Protein AF-A0A1F9BV05-F1 (afdb_monomer)

Secondary structure (DSSP, 8-state):
---HHHHHHHHHHHHHHHHHHH-TTSHHHHHHHHHHHHHHHHTT-HHHHHHHHHHHHHHHHHHH-TTSHHHHHHHHHHHHHHHHTT-HHHHHHHHHHHHHHHHHHH-TTSHHHHHHHHHHHHHHHHTT-HHHHHHHHHHHHHHHHHHH-TTSHHHHHHHHHHHHSPP-

Radius of gyration: 16.72 Å; Cα contacts (8 Å, |Δi|>4): 237; chains: 1; bounding box: 36×34×48 Å

Nearest PDB structures (foldseek):
  7ai4-assembly1_A  TM=8.767E-01  e=7.966E-11  Homo sapiens
  6swu-assembly2_D  TM=8.871E-01  e=8.736E-11  Mus musculus
  7ai4-assembly2_B  TM=8.625E-01  e=7.264E-11  Homo sapiens
  6swu-assembly1_B  TM=9.002E-01  e=1.519E-10  Mus musculus
  6swu-assembly3_E  TM=8.894E-01  e=1.323E-10  Mus musculus

Sequence (168 aa):
MGDLEGAKKNYERALAIDEATYGPNHPEVAIRVNNLGLVLQALGDLEGAKSHYKRALAIGEAAYGPNHPTVATFNNNLGRVLQDLGDLEGAKSHYERALAIDEAAYGPNHPAVARDVNNLGSVLQDLGDLEGAKGHYERALAIYREFLGEDHPRTQLVRNNLATLPKK

pLDDT: mean 96.97, std 5.35, range [51.38, 98.88]

Mean predicted aligned error: 2.88 Å

Foldseek 3Di:
DDPLVVVLVVLVVVLVVCCVPPNCLDLVNLVSLQVNLVSCVVVVVLVSSLVSLVSSLVSCCVHVNQLDLVNLVSLQSNLVSCVVVVVLVSSLVSLVSSLVSCCVVPNCLDLSNLVSLQSNLVSCLVVVVLVSSLVSLVSSLVSCCVPPNCPDPSNVVSVVSNVPRDDD

Structure (mmCIF, N/CA/C/O backbone):
data_AF-A0A1F9BV05-F1
#
_entry.id   AF-A0A1F9BV05-F1
#
loop_
_atom_site.group_PDB
_atom_site.id
_atom_site.type_symbol
_atom_site.label_atom_id
_atom_site.label_alt_id
_atom_site.label_comp_id
_atom_site.label_asym_id
_atom_site.label_entity_id
_atom_site.label_seq_id
_atom_site.pdbx_PDB_ins_code
_atom_site.Cartn_x
_atom_site.Cartn_y
_atom_site.Cartn_z
_atom_site.occupancy
_atom_site.B_iso_or_equiv
_atom_site.auth_seq_id
_atom_site.auth_comp_id
_atom_site.auth_asym_id
_atom_site.auth_atom_id
_atom_site.pdbx_PDB_model_num
ATOM 1 N N . MET A 1 1 ? -18.475 -6.026 -14.120 1.00 51.38 1 MET A N 1
ATOM 2 C CA . MET A 1 1 ? -17.067 -6.411 -13.891 1.00 51.38 1 MET A CA 1
ATOM 3 C C . MET A 1 1 ? -16.312 -6.145 -15.179 1.00 51.38 1 MET A C 1
ATOM 5 O O . MET A 1 1 ? -16.806 -6.549 -16.222 1.00 51.38 1 MET A O 1
ATOM 9 N N . GLY A 1 2 ? -15.227 -5.368 -15.127 1.00 73.12 2 GLY A N 1
ATOM 10 C CA . GLY A 1 2 ? -14.396 -5.098 -16.306 1.00 73.12 2 GLY A CA 1
ATOM 11 C C . GLY A 1 2 ? -13.649 -6.352 -16.767 1.00 73.12 2 GLY A C 1
ATOM 12 O O . GLY A 1 2 ? -13.525 -7.306 -16.002 1.00 73.12 2 GLY A O 1
ATOM 13 N N . ASP A 1 3 ? -13.164 -6.349 -18.007 1.00 91.19 3 ASP A N 1
ATOM 14 C CA . ASP A 1 3 ? -12.366 -7.437 -18.583 1.00 91.19 3 ASP A CA 1
ATOM 15 C C . ASP A 1 3 ? -10.960 -7.482 -17.949 1.00 91.19 3 ASP A C 1
ATOM 17 O O . ASP A 1 3 ? -10.000 -6.899 -18.459 1.00 91.19 3 ASP A O 1
ATOM 21 N N . LEU A 1 4 ? -10.857 -8.116 -16.776 1.00 92.38 4 LEU A N 1
ATOM 22 C CA . LEU A 1 4 ? -9.610 -8.225 -16.010 1.00 92.38 4 LEU A CA 1
ATOM 23 C C . LEU A 1 4 ? -8.580 -9.139 -16.690 1.00 92.38 4 LEU A C 1
ATOM 25 O O . LEU A 1 4 ? -7.383 -8.872 -16.602 1.00 92.38 4 LEU A O 1
ATOM 29 N N . GLU A 1 5 ? -9.025 -10.164 -17.417 1.00 93.38 5 GLU A N 1
ATOM 30 C CA . GLU A 1 5 ? -8.138 -11.032 -18.203 1.00 93.38 5 GLU A CA 1
ATOM 31 C C . GLU A 1 5 ? -7.546 -10.278 -19.401 1.00 93.38 5 GLU A C 1
ATOM 33 O O . GLU A 1 5 ? -6.337 -10.326 -19.654 1.00 93.38 5 GLU A O 1
ATOM 38 N N . GLY A 1 6 ? -8.368 -9.490 -20.101 1.00 93.81 6 GLY A N 1
ATOM 39 C CA . GLY A 1 6 ? -7.897 -8.567 -21.131 1.00 93.81 6 GLY A CA 1
ATOM 40 C C . GLY A 1 6 ? -6.927 -7.527 -20.571 1.00 93.81 6 GLY A C 1
ATOM 41 O O . GLY A 1 6 ? -5.893 -7.251 -21.188 1.00 93.81 6 GLY A O 1
ATOM 42 N N . ALA A 1 7 ? -7.200 -6.992 -19.375 1.00 94.00 7 ALA A N 1
ATOM 43 C CA . ALA A 1 7 ? -6.265 -6.111 -18.681 1.00 94.00 7 ALA A CA 1
ATOM 44 C C . ALA A 1 7 ? -4.930 -6.825 -18.430 1.00 94.00 7 ALA A C 1
ATOM 46 O O . ALA A 1 7 ? -3.899 -6.319 -18.872 1.00 94.00 7 ALA A O 1
ATOM 47 N N . LYS A 1 8 ? -4.933 -8.016 -17.820 1.00 96.12 8 LYS A N 1
ATOM 48 C CA . LYS A 1 8 ? -3.723 -8.804 -17.539 1.00 96.12 8 LYS A CA 1
ATOM 49 C C . LYS A 1 8 ? -2.866 -8.980 -18.790 1.00 96.12 8 LYS A C 1
ATOM 51 O O . LYS A 1 8 ? -1.699 -8.595 -18.781 1.00 96.12 8 LYS A O 1
ATOM 56 N N . LYS A 1 9 ? -3.465 -9.427 -19.896 1.00 96.25 9 LYS A N 1
ATOM 57 C CA . LYS A 1 9 ? -2.766 -9.608 -21.178 1.00 96.25 9 LYS A CA 1
ATOM 58 C C . LYS A 1 9 ? -2.136 -8.310 -21.702 1.00 96.25 9 LYS A C 1
ATOM 60 O O . LYS A 1 9 ? -1.017 -8.316 -22.217 1.00 96.25 9 LYS A O 1
ATOM 65 N N . ASN A 1 10 ? -2.830 -7.180 -21.565 1.00 96.00 10 ASN A N 1
ATOM 66 C CA . ASN A 1 10 ? -2.287 -5.868 -21.930 1.00 96.00 10 ASN A CA 1
ATOM 67 C C . ASN A 1 10 ? -1.158 -5.423 -20.978 1.00 96.00 10 ASN A C 1
ATOM 69 O O . ASN A 1 10 ? -0.205 -4.771 -21.410 1.00 96.00 10 ASN A O 1
ATOM 73 N N . TYR A 1 11 ? -1.236 -5.768 -19.688 1.00 95.69 11 TYR A N 1
ATOM 74 C CA . TYR A 1 11 ? -0.176 -5.542 -18.700 1.00 95.69 11 TYR A CA 1
ATOM 75 C C . TYR A 1 11 ? 1.080 -6.363 -18.962 1.00 95.69 11 TYR A C 1
ATOM 77 O O . TYR A 1 11 ? 2.158 -5.769 -18.993 1.00 95.69 11 TYR A O 1
ATOM 85 N N . GLU A 1 12 ? 0.946 -7.642 -19.283 1.00 97.38 12 GLU A N 1
ATOM 86 C CA . GLU A 1 12 ? 2.060 -8.515 -19.667 1.00 97.38 12 GLU A CA 1
ATOM 87 C C . GLU A 1 12 ? 2.731 -8.054 -20.966 1.00 97.38 12 GLU A C 1
ATOM 89 O O . GLU A 1 12 ? 3.955 -7.949 -21.032 1.00 97.38 12 GLU A O 1
ATOM 94 N N . ARG A 1 13 ? 1.943 -7.702 -21.993 1.00 97.25 13 ARG A N 1
ATOM 95 C CA . ARG A 1 13 ? 2.501 -7.219 -23.265 1.00 97.25 13 ARG A CA 1
ATOM 96 C C . ARG A 1 13 ? 3.277 -5.915 -23.095 1.00 97.25 13 ARG A C 1
ATOM 98 O O . ARG A 1 13 ? 4.354 -5.778 -23.665 1.00 97.25 13 ARG A O 1
ATOM 105 N N . ALA A 1 14 ? 2.723 -4.959 -22.354 1.00 96.44 14 ALA A N 1
ATOM 106 C CA . ALA A 1 14 ? 3.403 -3.695 -22.089 1.00 96.44 14 ALA A CA 1
ATOM 107 C C . ALA A 1 14 ? 4.674 -3.908 -21.255 1.00 96.44 14 ALA A C 1
ATOM 109 O O . ALA A 1 14 ? 5.708 -3.352 -21.598 1.00 96.44 14 ALA A O 1
ATOM 110 N N . LEU A 1 15 ? 4.629 -4.789 -20.247 1.00 97.25 15 LEU A N 1
ATOM 111 C CA . LEU A 1 15 ? 5.809 -5.144 -19.459 1.00 97.25 15 LEU A CA 1
ATOM 112 C C . LEU A 1 15 ? 6.940 -5.694 -20.340 1.00 97.25 15 LEU A C 1
ATOM 114 O O . LEU A 1 15 ? 8.072 -5.240 -20.222 1.00 97.25 15 LEU A O 1
ATOM 118 N N . ALA A 1 16 ? 6.631 -6.610 -21.261 1.00 97.69 16 ALA A N 1
ATOM 119 C CA . ALA A 1 16 ? 7.628 -7.160 -22.180 1.00 97.69 16 ALA A CA 1
ATOM 120 C C . ALA A 1 16 ? 8.258 -6.084 -23.087 1.00 97.69 16 ALA A C 1
ATOM 122 O O . ALA A 1 16 ? 9.447 -6.150 -23.398 1.00 97.69 16 ALA A O 1
ATOM 123 N N . ILE A 1 17 ? 7.476 -5.082 -23.507 1.00 98.00 17 ILE A N 1
ATOM 124 C CA . ILE A 1 17 ? 7.975 -3.952 -24.304 1.00 98.00 17 ILE A CA 1
ATOM 125 C C . ILE A 1 17 ? 8.890 -3.059 -23.459 1.00 98.00 17 ILE A C 1
ATOM 127 O O . ILE A 1 17 ? 9.980 -2.711 -23.916 1.00 98.00 17 ILE A O 1
ATOM 131 N N . ASP A 1 18 ? 8.483 -2.713 -22.237 1.00 97.19 18 ASP A N 1
ATOM 132 C CA . ASP A 1 18 ? 9.265 -1.859 -21.337 1.00 97.19 18 ASP A CA 1
ATOM 133 C C . ASP A 1 18 ? 10.593 -2.527 -20.950 1.00 97.19 18 ASP A C 1
ATOM 135 O O . ASP A 1 18 ? 11.644 -1.887 -20.984 1.00 97.19 18 ASP A O 1
ATOM 139 N N . GLU A 1 19 ? 10.577 -3.831 -20.661 1.00 97.75 19 GLU A N 1
ATOM 140 C CA . GLU A 1 19 ? 11.787 -4.611 -20.377 1.00 97.75 19 GLU A CA 1
ATOM 141 C C . GLU A 1 19 ? 12.744 -4.648 -21.572 1.00 97.75 19 GLU A C 1
ATOM 143 O O . GLU A 1 19 ? 13.951 -4.489 -21.390 1.00 97.75 19 GLU A O 1
ATOM 148 N N . ALA A 1 20 ? 12.224 -4.817 -22.791 1.00 97.88 20 ALA A N 1
ATOM 149 C CA . ALA A 1 20 ? 13.038 -4.810 -24.004 1.00 97.88 20 ALA A CA 1
ATOM 150 C C . ALA A 1 20 ? 13.596 -3.416 -24.339 1.00 97.88 20 ALA A C 1
ATOM 152 O O . ALA A 1 20 ? 14.677 -3.310 -24.916 1.00 97.88 20 ALA A O 1
ATOM 153 N N . THR A 1 21 ? 12.867 -2.355 -23.987 1.00 97.88 21 THR A N 1
ATOM 154 C CA . THR A 1 21 ? 13.227 -0.970 -24.326 1.00 97.88 21 THR A CA 1
ATOM 155 C C . THR A 1 21 ? 14.207 -0.374 -23.320 1.00 97.88 21 THR A C 1
ATOM 157 O O . THR A 1 21 ? 15.179 0.271 -23.709 1.00 97.88 21 THR A O 1
ATOM 160 N N . TYR A 1 22 ? 13.959 -0.587 -22.028 1.00 96.31 22 TYR A N 1
ATOM 161 C CA . TYR A 1 22 ? 14.676 0.083 -20.942 1.00 96.31 22 TYR A CA 1
ATOM 162 C C . TYR A 1 22 ? 15.558 -0.852 -20.107 1.00 96.31 22 TYR A C 1
ATOM 164 O O . TYR A 1 22 ? 16.410 -0.389 -19.348 1.00 96.31 22 TYR A O 1
ATOM 172 N N . GLY A 1 23 ? 15.365 -2.165 -20.235 1.00 97.12 23 GLY A N 1
ATOM 173 C CA . GLY A 1 23 ? 15.983 -3.170 -19.379 1.00 97.12 23 GLY A CA 1
ATOM 174 C C . GLY A 1 23 ? 15.150 -3.484 -18.125 1.00 97.12 23 GLY A C 1
ATOM 175 O O . GLY A 1 23 ? 14.362 -2.661 -17.655 1.00 97.12 23 GLY A O 1
ATOM 176 N N . PRO A 1 24 ? 15.337 -4.675 -17.527 1.00 95.25 24 PRO A N 1
ATOM 177 C CA . PRO A 1 24 ? 14.438 -5.224 -16.504 1.00 95.25 24 PRO A CA 1
ATOM 178 C C . PRO A 1 24 ? 14.469 -4.509 -15.146 1.00 95.25 24 PRO A C 1
ATOM 180 O O . PRO A 1 24 ? 13.598 -4.774 -14.318 1.00 95.25 24 PRO A O 1
ATOM 183 N N . ASN A 1 25 ? 15.453 -3.633 -14.918 1.00 95.00 25 ASN A N 1
ATOM 184 C CA . ASN A 1 25 ? 15.662 -2.894 -13.668 1.00 95.00 25 ASN A CA 1
ATOM 185 C C . ASN A 1 25 ? 15.356 -1.391 -13.809 1.00 95.00 25 ASN A C 1
ATOM 187 O O . ASN A 1 25 ? 15.783 -0.591 -12.978 1.00 95.00 25 ASN A O 1
ATOM 191 N N . HIS A 1 26 ? 14.663 -0.982 -14.872 1.00 97.00 26 HIS A N 1
ATOM 192 C CA . HIS A 1 26 ? 14.317 0.419 -15.082 1.00 97.00 26 HIS A CA 1
ATOM 193 C C . HIS A 1 26 ? 13.123 0.857 -14.203 1.00 97.00 26 HIS A C 1
ATOM 195 O O . HIS A 1 26 ? 12.181 0.079 -14.030 1.00 97.00 26 HIS A O 1
ATOM 201 N N . PRO A 1 27 ? 13.094 2.109 -13.702 1.00 95.38 27 PRO A N 1
ATOM 202 C CA . PRO A 1 27 ? 11.952 2.704 -13.001 1.00 95.38 27 PRO A CA 1
ATOM 203 C C . PRO A 1 27 ? 10.568 2.432 -13.616 1.00 95.38 27 PRO A C 1
ATOM 205 O O . PRO A 1 27 ? 9.645 2.015 -12.919 1.00 95.38 27 PRO A O 1
ATOM 208 N N . GLU A 1 28 ? 10.427 2.609 -14.933 1.00 95.81 28 GLU A N 1
ATOM 209 C CA . GLU A 1 28 ? 9.160 2.355 -15.646 1.00 95.81 28 GLU A CA 1
ATOM 210 C C . GLU A 1 28 ? 8.732 0.882 -15.571 1.00 95.81 28 GLU A C 1
ATOM 212 O O . GLU A 1 28 ? 7.552 0.577 -15.384 1.00 95.81 28 GLU A O 1
ATOM 217 N N . VAL A 1 29 ? 9.697 -0.047 -15.605 1.00 97.94 29 VAL A N 1
ATOM 218 C CA . VAL A 1 29 ? 9.423 -1.476 -15.408 1.00 97.94 29 VAL A CA 1
ATOM 219 C C . VAL A 1 29 ? 8.892 -1.719 -13.996 1.00 97.94 29 VAL A C 1
ATOM 221 O O . VAL A 1 29 ? 7.929 -2.465 -13.844 1.00 97.94 29 VAL A O 1
ATOM 224 N N . ALA A 1 30 ? 9.420 -1.050 -12.964 1.00 98.06 30 ALA A N 1
ATOM 225 C CA . ALA A 1 30 ? 8.884 -1.167 -11.602 1.00 98.06 30 ALA A CA 1
ATOM 226 C C . ALA A 1 30 ? 7.409 -0.747 -11.526 1.00 98.06 30 ALA A C 1
ATOM 228 O O . ALA A 1 30 ? 6.582 -1.473 -10.967 1.00 98.06 30 ALA A O 1
ATOM 229 N N . ILE A 1 31 ? 7.061 0.392 -12.134 1.00 98.06 31 ILE A N 1
ATOM 230 C CA . ILE A 1 31 ? 5.676 0.876 -12.207 1.00 98.06 31 ILE A CA 1
ATOM 231 C C . ILE A 1 31 ? 4.804 -0.150 -12.934 1.00 98.06 31 ILE A C 1
ATOM 233 O O . ILE A 1 31 ? 3.704 -0.477 -12.467 1.00 98.06 31 ILE A O 1
ATOM 237 N N . ARG A 1 32 ? 5.286 -0.701 -14.055 1.00 97.94 32 ARG A N 1
ATOM 238 C CA . ARG A 1 32 ? 4.502 -1.653 -14.837 1.00 97.94 32 ARG A CA 1
ATOM 239 C C . ARG A 1 32 ? 4.276 -2.971 -14.110 1.00 97.94 32 ARG A C 1
ATOM 241 O O . ARG A 1 32 ? 3.139 -3.447 -14.074 1.00 97.94 32 ARG A O 1
ATOM 248 N N . VAL A 1 33 ? 5.322 -3.515 -13.494 1.00 98.38 33 VAL A N 1
ATOM 249 C CA . VAL A 1 33 ? 5.263 -4.722 -12.664 1.00 98.38 33 VAL A CA 1
ATOM 250 C C . VAL A 1 33 ? 4.290 -4.520 -11.500 1.00 98.38 33 VAL A C 1
ATOM 2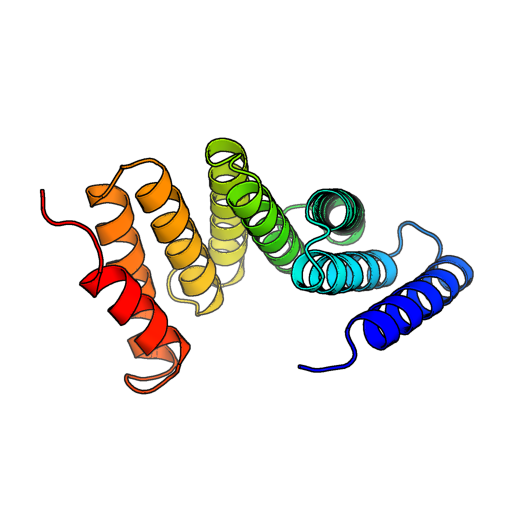52 O O . VAL A 1 33 ? 3.431 -5.372 -11.283 1.00 98.38 33 VAL A O 1
ATOM 255 N N . ASN A 1 34 ? 4.352 -3.384 -10.794 1.00 98.38 34 ASN A N 1
ATOM 256 C CA . ASN A 1 34 ? 3.407 -3.075 -9.716 1.00 98.38 34 ASN A CA 1
ATOM 257 C C . ASN A 1 34 ? 1.957 -3.080 -10.219 1.00 98.38 34 ASN A C 1
ATOM 259 O O . ASN A 1 34 ? 1.074 -3.651 -9.585 1.00 98.38 34 ASN A O 1
ATOM 263 N N . ASN A 1 3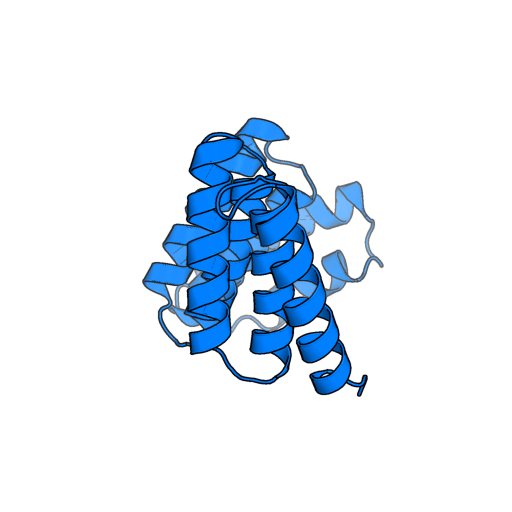5 ? 1.697 -2.473 -11.376 1.00 97.94 35 ASN A N 1
ATOM 264 C CA . ASN A 1 35 ? 0.339 -2.417 -11.904 1.00 97.94 35 ASN A CA 1
ATOM 265 C C . ASN A 1 35 ? -0.173 -3.783 -12.380 1.00 97.94 35 ASN A C 1
ATOM 267 O O . ASN A 1 35 ? -1.358 -4.066 -12.225 1.00 97.94 35 ASN A O 1
ATOM 271 N N . LEU A 1 36 ? 0.698 -4.650 -12.903 1.00 98.06 36 LEU A N 1
ATOM 272 C CA . LEU A 1 36 ? 0.331 -6.043 -13.167 1.00 98.06 36 LEU A CA 1
ATOM 273 C C . LEU A 1 36 ? -0.015 -6.775 -11.858 1.00 98.06 36 LEU A C 1
ATOM 275 O O . LEU A 1 36 ? -1.005 -7.500 -11.819 1.00 98.06 36 LEU A O 1
ATOM 279 N N . GLY A 1 37 ? 0.712 -6.502 -10.769 1.00 98.38 37 GLY A N 1
ATOM 280 C CA . GLY A 1 37 ? 0.366 -6.985 -9.428 1.00 98.38 37 GLY A CA 1
ATOM 281 C C . GLY A 1 37 ? -1.049 -6.590 -8.985 1.00 98.38 37 GLY A C 1
ATOM 282 O O . GLY A 1 37 ? -1.780 -7.434 -8.471 1.00 98.38 37 GLY A O 1
ATOM 283 N N . LEU A 1 38 ? -1.482 -5.353 -9.265 1.00 98.12 38 LEU A N 1
ATOM 284 C CA . LEU A 1 38 ? -2.856 -4.899 -8.982 1.00 98.12 38 LEU A CA 1
ATOM 285 C C . LEU A 1 38 ? -3.904 -5.717 -9.739 1.00 98.12 38 LEU A C 1
ATOM 287 O O . LEU A 1 38 ? -4.933 -6.081 -9.171 1.00 98.12 38 LEU A O 1
ATOM 291 N N . VAL A 1 39 ? -3.642 -6.020 -11.012 1.00 98.00 39 VAL A N 1
ATOM 292 C CA . VAL A 1 39 ? -4.555 -6.816 -11.841 1.00 98.00 39 VAL A CA 1
ATOM 293 C C . VAL A 1 39 ? -4.625 -8.262 -11.352 1.00 98.00 39 VAL A C 1
ATOM 295 O O . VAL A 1 39 ? -5.720 -8.805 -11.240 1.00 98.00 39 VAL A O 1
ATOM 298 N N . LEU A 1 40 ? -3.485 -8.870 -11.012 1.00 98.25 40 LEU A N 1
ATOM 299 C CA . LEU A 1 40 ? -3.435 -10.233 -10.472 1.00 98.25 40 LEU A CA 1
ATOM 300 C C . LEU A 1 40 ? -4.190 -10.342 -9.144 1.00 98.25 40 LEU A C 1
ATOM 302 O O . LEU A 1 40 ? -4.994 -11.254 -8.974 1.00 98.25 40 LEU A O 1
ATOM 306 N N . GLN A 1 41 ? -4.021 -9.364 -8.252 1.00 97.81 41 GLN A N 1
ATOM 307 C CA . GLN A 1 41 ? -4.759 -9.313 -6.991 1.00 97.81 41 GLN A CA 1
ATOM 308 C C . GLN A 1 41 ? -6.271 -9.213 -7.233 1.00 97.81 41 GLN A C 1
ATOM 310 O O . GLN A 1 41 ? -7.042 -9.931 -6.605 1.00 97.81 41 GLN A O 1
ATOM 315 N N . ALA A 1 42 ? -6.704 -8.387 -8.192 1.00 97.06 42 ALA A N 1
ATOM 316 C CA . ALA A 1 42 ? -8.115 -8.275 -8.570 1.00 97.06 42 ALA A CA 1
ATOM 317 C C . ALA A 1 42 ? -8.688 -9.558 -9.209 1.00 97.06 42 ALA A C 1
ATOM 319 O O . ALA A 1 42 ? -9.892 -9.793 -9.127 1.00 97.06 42 ALA A O 1
ATOM 320 N N . LEU A 1 43 ? -7.840 -10.384 -9.829 1.00 96.94 43 LEU A N 1
ATOM 321 C CA . LEU A 1 43 ? -8.182 -11.713 -10.351 1.00 96.94 43 LEU A CA 1
ATOM 322 C C . LEU A 1 43 ? -8.149 -12.815 -9.274 1.00 96.94 43 LEU A C 1
ATOM 324 O O . LEU A 1 43 ? -8.513 -13.952 -9.562 1.00 96.94 43 LEU A O 1
ATOM 328 N N . GLY A 1 44 ? -7.722 -12.499 -8.048 1.00 97.00 44 GLY A N 1
ATOM 329 C CA . GLY A 1 44 ? -7.568 -13.463 -6.954 1.00 97.00 44 GLY A CA 1
ATOM 330 C C . GLY A 1 44 ? -6.243 -14.233 -6.961 1.00 97.00 44 GLY A C 1
ATOM 331 O O . GLY A 1 44 ? -6.034 -15.081 -6.095 1.00 97.00 44 GLY A O 1
ATOM 332 N N . ASP A 1 45 ? -5.321 -13.935 -7.881 1.00 98.38 45 ASP A N 1
ATOM 333 C CA . ASP A 1 45 ? -3.964 -14.492 -7.876 1.00 98.38 45 ASP A CA 1
ATOM 334 C C . ASP A 1 45 ? -3.068 -13.704 -6.906 1.00 98.38 45 ASP A C 1
ATOM 336 O O . ASP A 1 45 ? -2.266 -12.844 -7.290 1.00 98.38 45 ASP A O 1
ATOM 340 N N . LEU A 1 46 ? -3.254 -13.971 -5.611 1.00 98.56 46 LEU A N 1
ATOM 341 C CA . LEU A 1 46 ? -2.573 -13.253 -4.532 1.00 98.56 46 LEU A CA 1
ATOM 342 C C . LEU A 1 46 ? -1.063 -13.539 -4.489 1.00 98.56 46 LEU A C 1
ATOM 344 O O . LEU A 1 46 ? -0.267 -12.620 -4.294 1.00 98.56 46 LEU A O 1
ATOM 348 N N . GLU A 1 47 ? -0.638 -14.784 -4.718 1.00 98.56 47 GLU A N 1
ATOM 349 C CA . GLU A 1 47 ? 0.793 -15.126 -4.752 1.00 98.56 47 GLU A CA 1
ATOM 350 C C . GLU A 1 47 ? 1.486 -14.527 -5.987 1.00 98.56 47 GLU A C 1
ATOM 352 O O . GLU A 1 47 ? 2.593 -13.983 -5.879 1.00 98.56 47 GLU A O 1
ATOM 357 N N . GLY A 1 48 ? 0.813 -14.524 -7.145 1.00 98.44 48 GLY A N 1
ATOM 358 C CA . GLY A 1 48 ? 1.270 -13.803 -8.329 1.00 98.44 48 GLY A CA 1
ATOM 359 C C . GLY A 1 48 ? 1.432 -12.311 -8.047 1.00 98.44 48 GLY A C 1
ATOM 360 O O . GLY A 1 48 ? 2.501 -11.748 -8.304 1.00 98.44 48 GLY A O 1
ATOM 361 N N . ALA A 1 49 ? 0.428 -11.671 -7.446 1.00 98.75 49 ALA A N 1
ATOM 362 C CA . ALA A 1 49 ? 0.487 -10.259 -7.073 1.00 98.75 49 ALA A CA 1
ATOM 363 C C . ALA A 1 49 ? 1.640 -9.946 -6.105 1.00 98.75 49 ALA A C 1
ATOM 365 O O . ALA A 1 49 ? 2.412 -9.016 -6.348 1.00 98.75 49 ALA A O 1
ATOM 366 N N . LYS A 1 50 ? 1.829 -10.759 -5.060 1.00 98.81 50 LYS A N 1
ATOM 367 C CA . LYS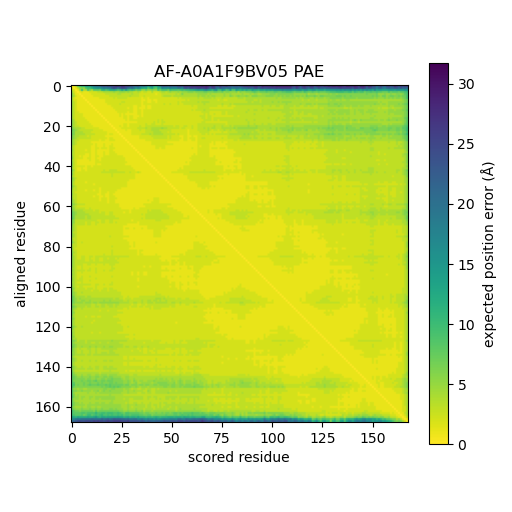 A 1 50 ? 2.941 -10.640 -4.103 1.00 98.81 50 LYS A CA 1
ATOM 368 C C . LYS A 1 50 ? 4.306 -10.712 -4.777 1.00 98.81 50 LYS A C 1
ATOM 370 O O . LYS A 1 50 ? 5.168 -9.884 -4.480 1.00 98.81 50 LYS A O 1
ATOM 375 N N . SER A 1 51 ? 4.506 -11.658 -5.695 1.00 98.69 51 SER A N 1
ATOM 376 C CA . SER A 1 51 ? 5.754 -11.766 -6.462 1.00 98.69 51 SER A CA 1
ATOM 377 C C . SER A 1 51 ? 6.030 -10.492 -7.273 1.00 98.69 51 SER A C 1
ATOM 379 O O . SER A 1 51 ? 7.133 -9.939 -7.223 1.00 98.69 51 SER A O 1
ATOM 381 N N . HIS A 1 52 ? 5.003 -9.956 -7.938 1.00 98.75 52 HIS A N 1
ATOM 382 C CA . HIS A 1 52 ? 5.117 -8.723 -8.714 1.00 98.75 52 HIS A CA 1
ATOM 383 C C . HIS A 1 52 ? 5.407 -7.509 -7.824 1.00 98.75 52 HIS A C 1
ATOM 385 O O . HIS A 1 52 ? 6.347 -6.767 -8.103 1.00 98.75 52 HIS A O 1
ATOM 391 N N . TYR A 1 53 ? 4.692 -7.318 -6.713 1.00 98.81 53 TYR A N 1
ATOM 392 C CA . TYR A 1 53 ? 4.971 -6.193 -5.815 1.00 98.81 53 TYR A CA 1
ATOM 393 C C . TYR A 1 53 ? 6.371 -6.258 -5.201 1.00 98.81 53 TYR A C 1
ATOM 395 O O . TYR A 1 53 ? 7.041 -5.230 -5.143 1.00 98.81 53 TYR A O 1
ATOM 403 N N . LYS A 1 54 ? 6.865 -7.447 -4.820 1.00 98.81 54 LYS A N 1
ATOM 404 C CA . LYS A 1 54 ? 8.254 -7.610 -4.350 1.00 98.81 54 LYS A CA 1
ATOM 405 C C . LYS A 1 54 ? 9.268 -7.211 -5.416 1.00 98.81 54 LYS A C 1
ATOM 407 O O . LYS A 1 54 ? 10.233 -6.511 -5.115 1.00 98.81 54 LYS A O 1
ATOM 412 N N . ARG A 1 55 ? 9.041 -7.623 -6.665 1.00 98.62 55 ARG A N 1
ATOM 413 C CA . ARG A 1 55 ? 9.900 -7.241 -7.789 1.00 98.62 55 ARG A CA 1
ATOM 414 C C . ARG A 1 55 ? 9.861 -5.729 -8.037 1.00 98.62 55 ARG A C 1
ATOM 416 O O . ARG A 1 55 ? 10.916 -5.121 -8.188 1.00 98.62 55 ARG A O 1
ATOM 423 N N . ALA A 1 56 ? 8.676 -5.122 -8.053 1.00 98.69 56 ALA A N 1
ATOM 424 C CA . ALA A 1 56 ? 8.526 -3.678 -8.222 1.00 98.69 56 ALA A CA 1
ATOM 425 C C . ALA A 1 56 ? 9.219 -2.897 -7.098 1.00 98.69 56 ALA A C 1
ATOM 427 O O . ALA A 1 56 ? 9.918 -1.925 -7.376 1.00 98.69 56 ALA A O 1
ATOM 428 N N . LEU A 1 57 ? 9.080 -3.358 -5.850 1.00 98.69 57 LEU A N 1
ATOM 429 C CA . LEU A 1 57 ? 9.748 -2.775 -4.692 1.00 98.69 57 LEU A CA 1
ATOM 430 C C . LEU A 1 57 ? 11.272 -2.812 -4.852 1.00 98.69 57 LEU A C 1
ATOM 432 O O . LEU A 1 57 ? 11.903 -1.764 -4.771 1.00 98.69 57 LEU A O 1
ATOM 436 N N . ALA A 1 58 ? 11.845 -3.975 -5.175 1.00 98.75 58 ALA A N 1
ATOM 437 C CA . ALA A 1 58 ? 13.290 -4.124 -5.351 1.00 98.75 58 ALA A CA 1
ATOM 438 C C . ALA A 1 58 ? 13.852 -3.220 -6.464 1.00 98.75 58 ALA A C 1
ATOM 440 O O . ALA A 1 58 ? 14.885 -2.575 -6.284 1.00 98.75 58 ALA A O 1
ATOM 441 N N . ILE A 1 59 ? 13.161 -3.134 -7.607 1.00 98.62 59 ILE A N 1
ATOM 442 C CA . ILE A 1 59 ? 13.571 -2.245 -8.704 1.00 98.62 59 ILE A CA 1
ATOM 443 C C . ILE A 1 59 ? 13.429 -0.775 -8.281 1.00 98.62 59 ILE A C 1
ATOM 445 O O . ILE A 1 59 ? 14.331 0.029 -8.514 1.00 98.62 59 ILE A O 1
ATOM 449 N N . GLY A 1 60 ? 12.314 -0.418 -7.639 1.00 98.31 60 GLY A N 1
ATOM 450 C CA . GLY A 1 60 ? 12.041 0.942 -7.181 1.00 98.31 60 GLY A CA 1
ATOM 451 C C . GLY A 1 60 ? 13.053 1.442 -6.152 1.00 98.31 60 GLY A C 1
ATOM 452 O O . GLY A 1 60 ? 13.526 2.569 -6.268 1.00 98.31 60 GLY A O 1
ATOM 453 N N . GLU A 1 61 ? 13.430 0.609 -5.183 1.00 98.50 61 GLU A N 1
ATOM 454 C CA . GLU A 1 61 ? 14.460 0.941 -4.192 1.00 98.50 61 GLU A CA 1
ATOM 455 C C . GLU A 1 61 ? 15.825 1.155 -4.844 1.00 98.50 61 GLU A C 1
ATOM 457 O O . GLU A 1 61 ? 16.513 2.120 -4.511 1.00 98.50 61 GLU A O 1
ATOM 462 N N . ALA A 1 62 ? 16.197 0.301 -5.803 1.00 98.25 62 ALA A N 1
ATOM 463 C CA . ALA A 1 62 ? 17.458 0.430 -6.524 1.00 98.25 62 ALA A CA 1
ATOM 464 C C . ALA A 1 62 ? 17.512 1.692 -7.398 1.00 98.25 62 ALA A C 1
ATOM 466 O O . ALA A 1 62 ? 18.571 2.307 -7.519 1.00 98.25 62 ALA A O 1
ATOM 467 N N . ALA A 1 63 ? 16.389 2.079 -8.010 1.00 97.56 63 ALA A N 1
ATOM 468 C CA . ALA A 1 63 ? 16.372 3.142 -9.008 1.00 97.56 63 ALA A CA 1
ATOM 469 C C . ALA A 1 63 ? 16.017 4.532 -8.448 1.00 97.56 63 ALA A C 1
ATOM 471 O O . ALA A 1 63 ? 16.584 5.528 -8.892 1.00 97.56 63 ALA A O 1
ATOM 472 N N . TYR A 1 64 ? 15.104 4.615 -7.475 1.00 96.69 64 TYR A N 1
ATOM 473 C CA . TYR A 1 64 ? 14.695 5.879 -6.847 1.00 96.69 64 TYR A CA 1
ATOM 474 C C . TYR A 1 64 ? 15.355 6.129 -5.486 1.00 96.69 64 TYR A C 1
ATOM 476 O O . TYR A 1 64 ? 15.348 7.256 -4.990 1.00 96.69 64 TYR A O 1
ATOM 484 N N . GLY A 1 65 ? 15.899 5.082 -4.863 1.00 98.12 65 GLY A N 1
ATOM 485 C CA . GLY A 1 65 ? 16.335 5.096 -3.474 1.00 98.12 65 GLY A CA 1
ATOM 486 C C . GLY A 1 65 ? 15.219 4.687 -2.500 1.00 98.12 65 GLY A C 1
ATOM 487 O O . GLY A 1 65 ? 14.030 4.881 -2.769 1.00 98.12 65 GLY A O 1
ATOM 488 N N . PRO A 1 66 ? 15.582 4.153 -1.320 1.00 97.81 66 PRO A N 1
ATOM 489 C CA . PRO A 1 66 ? 14.641 3.486 -0.417 1.00 97.81 66 PRO A CA 1
ATOM 490 C C . PRO A 1 66 ? 13.636 4.424 0.264 1.00 97.81 66 PRO A C 1
ATOM 492 O O . PRO A 1 66 ? 12.678 3.941 0.856 1.00 97.81 66 PRO A O 1
ATOM 495 N N . ASN A 1 67 ? 13.848 5.743 0.215 1.00 97.88 67 ASN A N 1
ATOM 496 C CA . ASN A 1 67 ? 12.991 6.751 0.856 1.00 97.88 67 ASN A CA 1
ATOM 497 C C . ASN A 1 67 ? 12.138 7.544 -0.149 1.00 97.88 67 ASN A C 1
ATOM 499 O O . ASN A 1 67 ? 11.622 8.606 0.185 1.00 97.88 67 ASN A O 1
ATOM 503 N N . HIS A 1 68 ? 12.018 7.075 -1.392 1.00 98.44 68 HIS A N 1
ATOM 504 C CA . HIS A 1 68 ? 11.205 7.749 -2.398 1.00 98.44 68 HIS A CA 1
ATOM 505 C C . HIS A 1 68 ? 9.706 7.423 -2.218 1.00 98.44 68 HIS A C 1
ATOM 507 O O . HIS A 1 68 ? 9.374 6.257 -2.007 1.00 98.44 68 HIS A O 1
ATOM 513 N N . PRO A 1 69 ? 8.766 8.369 -2.397 1.00 98.25 69 PRO A N 1
ATOM 514 C CA . PRO A 1 69 ? 7.323 8.102 -2.251 1.00 98.25 69 PRO A CA 1
ATOM 515 C C . PRO A 1 69 ? 6.760 6.975 -3.139 1.00 98.25 69 PRO A C 1
ATOM 517 O O . PRO A 1 69 ? 5.816 6.267 -2.781 1.00 98.25 69 PRO A O 1
ATOM 520 N N . THR A 1 70 ? 7.366 6.729 -4.304 1.00 98.38 70 THR A N 1
ATOM 521 C CA . THR A 1 70 ? 7.021 5.557 -5.135 1.00 98.38 70 THR A CA 1
ATOM 522 C C . THR A 1 70 ? 7.302 4.237 -4.404 1.00 98.38 70 THR A C 1
ATOM 524 O O . THR A 1 70 ? 6.506 3.303 -4.491 1.00 98.38 70 THR A O 1
ATOM 527 N N . VAL A 1 71 ? 8.382 4.169 -3.617 1.00 98.75 71 VAL A N 1
ATOM 528 C CA . VAL A 1 71 ? 8.717 3.010 -2.774 1.00 98.75 71 VAL A CA 1
ATOM 529 C C . VAL A 1 71 ? 7.690 2.835 -1.651 1.00 98.75 71 VAL A C 1
ATOM 531 O O . VAL A 1 71 ? 7.307 1.701 -1.366 1.00 98.75 71 VAL A O 1
ATOM 534 N N . ALA A 1 72 ? 7.159 3.919 -1.069 1.00 98.75 72 ALA A N 1
ATOM 535 C CA . ALA A 1 72 ? 6.032 3.837 -0.126 1.00 98.75 72 ALA A CA 1
ATOM 536 C C . ALA A 1 72 ? 4.771 3.249 -0.778 1.00 98.75 72 ALA A C 1
ATOM 538 O O . ALA A 1 72 ? 4.070 2.430 -0.181 1.00 98.75 72 ALA A O 1
ATOM 539 N N . THR A 1 73 ? 4.497 3.605 -2.036 1.00 98.69 73 THR A N 1
ATOM 540 C CA . THR A 1 73 ? 3.363 3.040 -2.784 1.00 98.69 73 THR A CA 1
ATOM 541 C C . THR A 1 73 ? 3.534 1.536 -3.024 1.00 98.69 73 THR A C 1
ATOM 543 O O . THR A 1 73 ? 2.582 0.775 -2.840 1.00 98.69 73 THR A O 1
ATOM 546 N N . PHE A 1 74 ? 4.740 1.083 -3.378 1.00 98.75 74 PHE A N 1
ATOM 547 C CA . PHE A 1 74 ? 5.030 -0.347 -3.539 1.00 98.75 74 PHE A CA 1
ATOM 548 C C . PHE A 1 74 ? 4.937 -1.108 -2.213 1.00 98.75 74 PHE A C 1
ATOM 550 O O . PHE A 1 74 ? 4.337 -2.182 -2.176 1.00 98.75 74 PHE A O 1
ATOM 557 N N . ASN A 1 75 ? 5.442 -0.528 -1.119 1.00 98.81 75 ASN A N 1
ATOM 558 C CA . ASN A 1 75 ? 5.286 -1.088 0.223 1.00 98.81 75 ASN A CA 1
ATOM 559 C C . ASN A 1 75 ? 3.809 -1.228 0.611 1.00 98.81 75 ASN A C 1
ATOM 561 O O . ASN A 1 75 ? 3.409 -2.297 1.052 1.00 98.81 75 ASN A O 1
ATOM 565 N N . ASN A 1 76 ? 2.969 -0.217 0.368 1.00 98.69 76 ASN A N 1
ATOM 566 C CA . ASN A 1 76 ? 1.530 -0.325 0.628 1.00 98.69 76 ASN A CA 1
ATOM 567 C C . ASN A 1 76 ? 0.860 -1.463 -0.147 1.00 98.69 76 ASN A C 1
ATOM 569 O O . ASN A 1 76 ? 0.047 -2.195 0.411 1.00 98.69 76 ASN A O 1
ATOM 573 N N . ASN A 1 77 ? 1.168 -1.619 -1.435 1.00 98.81 77 ASN A N 1
ATOM 574 C CA . ASN A 1 77 ? 0.557 -2.683 -2.232 1.00 98.81 77 ASN A CA 1
ATOM 575 C C . ASN A 1 77 ? 1.030 -4.076 -1.792 1.00 98.81 77 ASN A C 1
ATOM 577 O O . ASN A 1 77 ? 0.223 -5.006 -1.743 1.00 98.81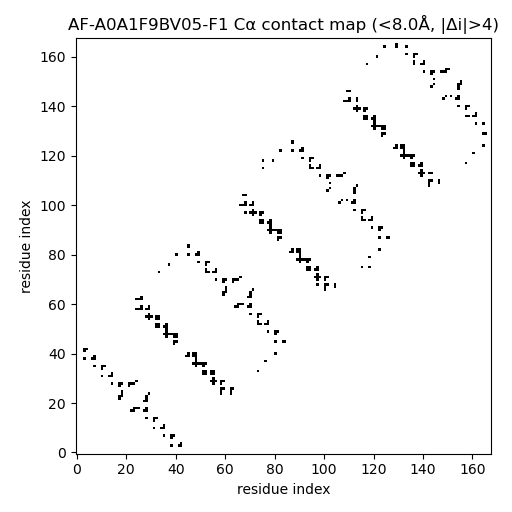 77 ASN A O 1
ATOM 581 N N . LEU A 1 78 ? 2.310 -4.207 -1.427 1.00 98.88 78 LEU A N 1
ATOM 582 C CA . LEU A 1 78 ? 2.840 -5.437 -0.850 1.00 98.88 78 LEU A CA 1
ATOM 583 C C . LEU A 1 78 ? 2.206 -5.731 0.517 1.00 98.88 78 LEU A C 1
ATOM 585 O O . LEU A 1 78 ? 1.787 -6.859 0.754 1.00 98.88 78 LEU A O 1
ATOM 589 N N . GLY A 1 79 ? 2.054 -4.720 1.374 1.00 98.81 79 GLY A N 1
ATOM 590 C CA . GLY A 1 79 ? 1.359 -4.848 2.653 1.00 98.81 79 GLY A CA 1
ATOM 591 C C . GLY A 1 79 ? -0.079 -5.334 2.477 1.00 98.81 79 GLY A C 1
ATOM 592 O O . GLY A 1 79 ? -0.487 -6.296 3.121 1.00 98.81 79 GLY A O 1
ATOM 593 N N . ARG A 1 80 ? -0.810 -4.765 1.510 1.00 98.81 80 ARG A N 1
ATOM 594 C CA . ARG A 1 80 ? -2.190 -5.170 1.210 1.00 98.81 80 ARG A CA 1
ATOM 595 C C . ARG A 1 80 ? -2.306 -6.629 0.797 1.00 98.81 80 ARG A C 1
ATOM 597 O O . ARG A 1 80 ? -3.153 -7.336 1.322 1.00 98.81 80 ARG A O 1
ATOM 604 N N . VAL A 1 81 ? -1.469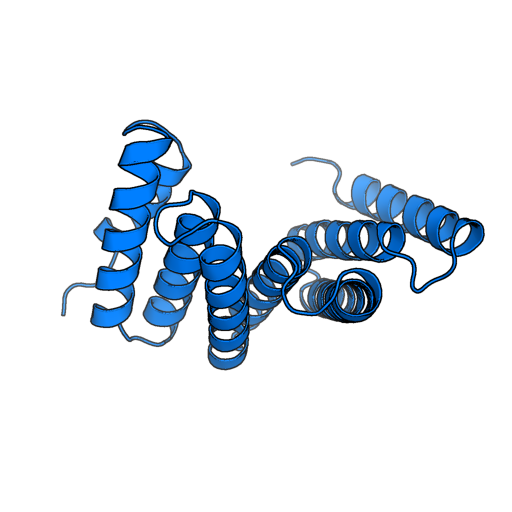 -7.100 -0.127 1.00 98.81 81 VAL A N 1
ATOM 605 C CA . VAL A 1 81 ? -1.556 -8.508 -0.546 1.00 98.81 81 VAL A CA 1
ATOM 606 C C . VAL A 1 81 ? -1.099 -9.473 0.551 1.00 98.81 81 VAL A C 1
ATOM 608 O O . VAL A 1 81 ? -1.608 -10.584 0.625 1.00 98.81 81 VAL A O 1
ATOM 611 N N . LEU A 1 82 ? -0.163 -9.071 1.417 1.00 98.88 82 LEU A N 1
ATOM 612 C CA . LEU A 1 82 ? 0.229 -9.883 2.572 1.00 98.88 82 LEU A CA 1
ATOM 613 C C . LEU A 1 82 ? -0.919 -10.008 3.574 1.00 98.88 82 LEU A C 1
ATOM 615 O O . LEU A 1 82 ? -1.165 -11.105 4.066 1.00 98.88 82 LEU A O 1
ATOM 619 N N . GLN A 1 83 ? -1.664 -8.925 3.799 1.00 98.75 83 GLN A N 1
ATOM 620 C CA . GLN A 1 83 ? -2.863 -8.936 4.631 1.00 98.75 83 GLN A CA 1
ATOM 621 C C . GLN A 1 83 ? -3.935 -9.867 4.046 1.00 98.75 83 GLN A C 1
ATOM 623 O O . GLN A 1 83 ? -4.444 -10.721 4.766 1.00 98.75 83 GLN A O 1
ATOM 628 N N . ASP A 1 84 ? -4.196 -9.793 2.734 1.00 98.50 84 ASP A N 1
ATOM 629 C CA . ASP A 1 84 ? -5.124 -10.706 2.041 1.00 98.50 84 ASP A CA 1
ATOM 630 C C . ASP A 1 84 ? -4.687 -12.184 2.139 1.00 98.50 84 ASP A C 1
ATOM 632 O O . ASP A 1 84 ? -5.522 -13.088 2.147 1.00 98.50 84 ASP A O 1
ATOM 636 N N . LEU A 1 85 ? -3.376 -12.439 2.221 1.00 98.62 85 LEU A N 1
ATOM 637 C CA . LEU A 1 85 ? -2.784 -13.769 2.418 1.00 98.62 85 LEU A CA 1
ATOM 638 C C . LEU A 1 85 ? -2.740 -14.212 3.895 1.00 98.62 85 LEU A C 1
ATOM 640 O O . LEU A 1 85 ? -2.336 -15.341 4.175 1.00 98.62 85 LEU A O 1
ATOM 644 N N . GLY A 1 86 ? -3.131 -13.349 4.837 1.00 98.50 86 GLY A N 1
ATOM 645 C CA . GLY A 1 86 ? -3.101 -13.611 6.279 1.00 98.50 86 GLY A CA 1
ATOM 646 C C . GLY A 1 86 ? -1.737 -13.409 6.954 1.00 98.50 86 GLY A C 1
ATOM 647 O O . GLY A 1 86 ? -1.607 -13.676 8.147 1.00 98.50 86 GLY A O 1
ATOM 648 N N . ASP A 1 87 ? -0.723 -12.915 6.238 1.00 98.81 87 ASP A N 1
ATOM 649 C CA . ASP A 1 87 ? 0.563 -12.506 6.819 1.00 98.81 87 ASP A CA 1
ATOM 650 C C . ASP A 1 87 ? 0.449 -11.086 7.395 1.00 98.81 87 ASP A C 1
ATOM 652 O O . ASP A 1 87 ? 0.916 -10.100 6.817 1.00 98.81 87 ASP A O 1
ATOM 656 N N . LEU A 1 88 ? -0.244 -10.985 8.531 1.00 98.81 88 LEU A N 1
ATOM 657 C CA . LEU A 1 88 ? -0.591 -9.708 9.157 1.00 98.81 88 LEU A CA 1
ATOM 658 C C . LEU A 1 88 ? 0.637 -8.955 9.693 1.00 98.81 88 LEU A C 1
ATOM 660 O O . LEU A 1 88 ? 0.719 -7.737 9.558 1.00 98.81 88 LEU A O 1
ATOM 664 N N . GLU A 1 89 ? 1.622 -9.659 10.254 1.00 98.75 89 GLU A N 1
ATOM 665 C CA . GLU A 1 89 ? 2.858 -9.026 10.738 1.00 98.75 89 GLU A CA 1
ATOM 666 C C . GLU A 1 89 ? 3.715 -8.509 9.574 1.00 98.75 89 GLU A C 1
ATOM 668 O O . GLU A 1 89 ? 4.228 -7.385 9.624 1.00 98.75 89 GLU A O 1
ATOM 673 N N . GLY A 1 90 ? 3.816 -9.275 8.480 1.00 98.69 90 GLY A N 1
ATOM 674 C CA . GLY A 1 90 ? 4.457 -8.810 7.252 1.00 98.69 90 GLY A CA 1
ATOM 675 C C . GLY A 1 90 ? 3.750 -7.584 6.671 1.00 98.69 90 GLY A C 1
ATOM 676 O O . GLY A 1 90 ? 4.403 -6.597 6.317 1.00 98.69 90 GLY A O 1
ATOM 677 N N . ALA A 1 91 ? 2.416 -7.602 6.628 1.00 98.88 91 ALA A N 1
ATOM 678 C CA . ALA A 1 91 ? 1.616 -6.471 6.169 1.00 98.88 91 ALA A CA 1
ATOM 679 C C . ALA A 1 91 ? 1.862 -5.207 7.001 1.00 98.88 91 ALA A C 1
ATOM 681 O O . ALA A 1 91 ? 2.153 -4.146 6.442 1.00 98.88 91 ALA A O 1
ATOM 682 N N . LYS A 1 92 ? 1.822 -5.336 8.332 1.00 98.88 92 LYS A N 1
ATOM 683 C CA . LYS A 1 92 ? 2.105 -4.248 9.271 1.00 98.88 92 LYS A CA 1
ATOM 684 C C . LYS A 1 92 ? 3.480 -3.636 9.028 1.00 98.88 92 LYS A C 1
ATOM 686 O O . LYS A 1 92 ? 3.563 -2.423 8.855 1.00 98.88 92 LYS A O 1
ATOM 691 N N . SER A 1 93 ? 4.529 -4.452 8.924 1.00 98.81 93 SER A N 1
ATOM 692 C CA . SER A 1 93 ? 5.892 -3.958 8.686 1.00 98.81 93 SER A CA 1
ATOM 693 C C . SER A 1 93 ? 6.004 -3.138 7.391 1.00 98.81 93 SER A C 1
ATOM 695 O O . SER A 1 93 ? 6.622 -2.070 7.371 1.00 98.81 93 SER A O 1
ATOM 697 N N . HIS A 1 94 ? 5.355 -3.584 6.312 1.00 98.88 94 HIS A N 1
ATOM 698 C CA . HIS A 1 94 ? 5.347 -2.845 5.050 1.00 98.88 94 HIS A CA 1
ATOM 699 C C . HIS A 1 94 ? 4.538 -1.542 5.125 1.00 98.88 94 HIS A C 1
ATOM 701 O O . HIS A 1 94 ? 4.977 -0.524 4.582 1.00 98.88 94 HIS A O 1
ATO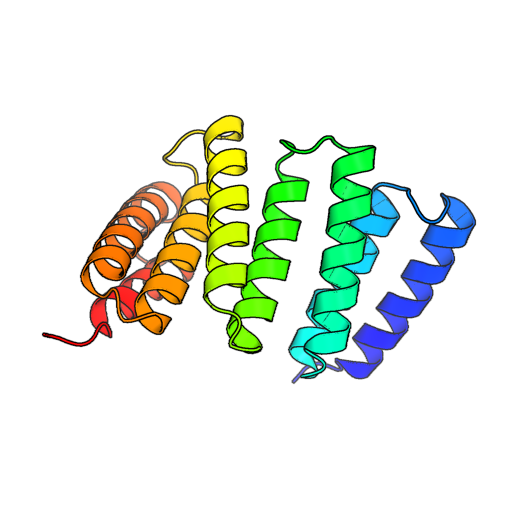M 707 N N . TYR A 1 95 ? 3.398 -1.524 5.818 1.00 98.88 95 TYR A N 1
ATOM 708 C CA . TYR A 1 95 ? 2.646 -0.284 6.022 1.00 98.88 95 TYR A CA 1
ATOM 709 C C . TYR A 1 95 ? 3.393 0.715 6.919 1.00 98.88 95 TYR A C 1
ATOM 711 O O . TYR A 1 95 ? 3.403 1.904 6.606 1.00 98.88 95 TYR A O 1
ATOM 719 N N . GLU A 1 96 ? 4.081 0.260 7.972 1.00 98.88 96 GLU A N 1
ATOM 720 C CA . GLU A 1 96 ? 4.949 1.108 8.807 1.00 98.88 96 GLU A CA 1
ATOM 721 C C . GLU A 1 96 ? 6.086 1.714 7.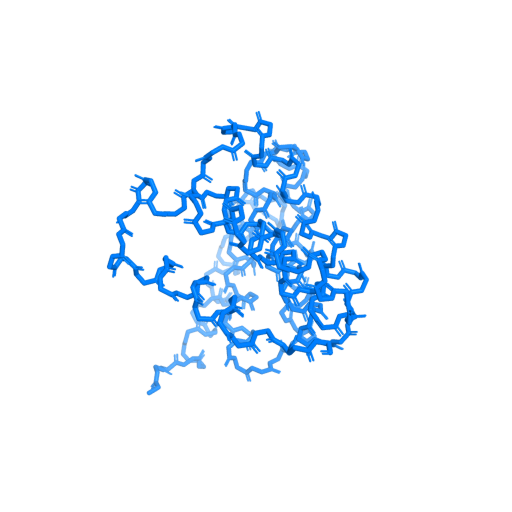976 1.00 98.88 96 GLU A C 1
ATOM 723 O O . GLU A 1 96 ? 6.386 2.907 8.090 1.00 98.88 96 GLU A O 1
ATOM 728 N N . ARG A 1 97 ? 6.690 0.916 7.084 1.00 98.81 97 ARG A N 1
ATOM 729 C CA . ARG A 1 97 ? 7.731 1.404 6.179 1.00 98.81 97 ARG A CA 1
ATOM 730 C C . ARG A 1 97 ? 7.201 2.468 5.222 1.00 98.81 97 ARG A C 1
ATOM 732 O O . ARG A 1 97 ? 7.886 3.469 5.014 1.00 98.81 97 ARG A O 1
ATOM 739 N N . ALA A 1 98 ? 6.014 2.266 4.653 1.00 98.88 98 ALA A N 1
ATOM 740 C CA . ALA A 1 98 ? 5.384 3.252 3.783 1.00 98.88 98 ALA A CA 1
ATOM 741 C C . ALA A 1 98 ? 5.061 4.551 4.531 1.00 98.88 98 ALA A C 1
ATOM 743 O O . ALA A 1 98 ? 5.457 5.621 4.067 1.00 98.88 98 ALA A O 1
ATOM 744 N N . LEU A 1 99 ? 4.469 4.438 5.726 1.00 98.81 99 LEU A N 1
ATOM 745 C CA . LEU A 1 99 ? 4.141 5.576 6.580 1.00 98.81 99 LEU A CA 1
ATOM 746 C C . LEU A 1 99 ? 5.379 6.429 6.872 1.00 98.81 99 LEU A C 1
ATOM 748 O O . LEU A 1 99 ? 5.348 7.639 6.675 1.00 98.81 99 LEU A O 1
ATOM 752 N N . ALA A 1 100 ? 6.483 5.801 7.288 1.00 98.88 100 ALA A N 1
ATOM 753 C CA . ALA A 1 100 ? 7.720 6.513 7.602 1.00 98.88 100 ALA A CA 1
ATOM 754 C C . ALA A 1 100 ? 8.287 7.276 6.389 1.00 98.88 100 ALA A C 1
ATOM 756 O O . ALA A 1 100 ? 8.838 8.367 6.540 1.00 98.88 100 ALA A O 1
ATOM 757 N N . ILE A 1 101 ? 8.159 6.711 5.184 1.00 98.88 101 ILE A N 1
ATOM 758 C CA . ILE A 1 101 ? 8.596 7.356 3.940 1.00 98.88 101 ILE A CA 1
ATOM 759 C C . ILE A 1 101 ? 7.694 8.550 3.606 1.00 98.88 101 ILE A C 1
ATOM 761 O O . ILE A 1 101 ? 8.202 9.649 3.379 1.00 98.88 101 ILE A O 1
ATOM 765 N N . ASP A 1 102 ? 6.374 8.356 3.586 1.00 98.81 102 ASP A N 1
ATOM 766 C CA . ASP A 1 102 ? 5.428 9.401 3.182 1.00 98.81 102 ASP A CA 1
ATOM 767 C C . ASP A 1 102 ? 5.343 10.532 4.227 1.00 98.81 102 ASP A C 1
ATOM 769 O O . ASP A 1 102 ? 5.201 11.697 3.849 1.00 98.81 102 ASP A O 1
ATOM 773 N N . GLU A 1 103 ? 5.522 10.244 5.523 1.00 98.69 103 GLU A N 1
ATOM 774 C CA . GLU A 1 103 ? 5.668 11.272 6.566 1.00 98.69 103 GLU A CA 1
ATOM 775 C C . GLU A 1 103 ? 6.932 12.111 6.365 1.00 98.69 103 GLU A C 1
ATOM 777 O O . GLU A 1 103 ? 6.872 13.337 6.472 1.00 98.69 103 GLU A O 1
ATOM 782 N N . ALA A 1 104 ? 8.063 11.479 6.041 1.00 98.62 104 ALA A N 1
ATOM 783 C CA . ALA A 1 104 ? 9.310 12.194 5.781 1.00 98.62 104 ALA A CA 1
ATOM 784 C C . ALA A 1 104 ? 9.242 13.039 4.497 1.00 98.62 104 ALA A C 1
ATOM 786 O O . ALA A 1 104 ? 9.827 14.120 4.442 1.00 98.62 104 ALA A O 1
ATOM 787 N N . ALA A 1 105 ? 8.534 12.561 3.471 1.00 98.56 105 ALA A N 1
ATOM 788 C CA . ALA A 1 105 ? 8.438 13.234 2.179 1.00 98.56 105 ALA A CA 1
ATOM 789 C C . ALA A 1 105 ? 7.411 14.377 2.157 1.00 98.56 105 ALA A C 1
ATOM 791 O O . ALA A 1 105 ? 7.648 15.398 1.510 1.00 98.56 105 ALA A O 1
ATOM 792 N N . TYR A 1 106 ? 6.273 14.211 2.837 1.00 98.31 106 TYR A N 1
ATOM 793 C CA . TYR A 1 106 ? 5.129 15.123 2.714 1.00 98.31 106 TYR A CA 1
ATOM 794 C C . TYR A 1 106 ? 4.689 15.775 4.026 1.00 98.31 106 TYR A C 1
ATOM 796 O O . TYR A 1 106 ? 3.891 16.714 4.008 1.00 98.31 106 TYR A O 1
ATOM 804 N N . GLY A 1 107 ? 5.193 15.298 5.162 1.00 98.31 107 GLY A N 1
ATOM 805 C CA . GLY A 1 107 ? 4.743 15.707 6.485 1.00 98.31 107 GLY A CA 1
ATOM 806 C C . GLY A 1 107 ? 3.519 14.921 6.985 1.00 98.31 107 GLY A C 1
ATOM 807 O O . GLY A 1 107 ? 2.806 14.275 6.213 1.00 98.31 107 GLY A O 1
ATOM 808 N N . PRO A 1 108 ? 3.235 14.993 8.298 1.00 97.81 108 PRO A N 1
ATOM 809 C CA . PRO A 1 108 ? 2.333 14.068 8.994 1.00 97.81 108 PRO A CA 1
ATOM 810 C C . PRO A 1 108 ? 0.844 14.223 8.663 1.00 97.81 108 PRO A C 1
ATOM 812 O O . PRO A 1 108 ? 0.061 13.342 9.022 1.00 97.81 108 PRO A O 1
ATOM 815 N N . ASN A 1 109 ? 0.458 15.319 8.002 1.00 96.50 109 ASN A N 1
ATOM 816 C CA . ASN A 1 109 ? -0.933 15.653 7.684 1.00 96.50 109 ASN A CA 1
ATOM 817 C C . ASN A 1 109 ? -1.257 15.476 6.192 1.00 96.50 109 ASN A C 1
ATOM 819 O O . ASN A 1 109 ? -2.285 15.942 5.727 1.00 96.50 109 ASN A O 1
ATOM 823 N N . HIS A 1 110 ? -0.398 14.832 5.402 1.00 97.94 110 HIS A N 1
ATOM 824 C CA . HIS A 1 110 ? -0.658 14.659 3.974 1.00 97.94 110 HIS A CA 1
ATOM 825 C C . HIS A 1 110 ? -1.681 13.530 3.697 1.00 97.94 110 HIS A C 1
ATOM 827 O O . HIS A 1 110 ? -1.664 12.503 4.381 1.00 97.94 110 HIS A O 1
ATOM 833 N N . PRO A 1 111 ? -2.528 13.612 2.648 1.00 97.44 111 PRO A N 1
ATOM 834 C CA . PRO A 1 111 ? -3.466 12.536 2.296 1.00 97.44 111 PRO A CA 1
ATOM 835 C C . PRO A 1 111 ? -2.828 11.165 2.002 1.00 97.44 111 PRO A C 1
ATOM 837 O O . PRO A 1 111 ? -3.506 10.138 2.101 1.00 97.44 111 PRO A O 1
ATOM 840 N N . ALA A 1 112 ? -1.548 11.130 1.617 1.00 98.19 112 ALA A N 1
ATOM 841 C CA . ALA A 1 112 ? -0.796 9.878 1.480 1.00 98.19 112 ALA A CA 1
ATOM 842 C C . ALA A 1 112 ? -0.507 9.244 2.852 1.00 98.19 112 ALA A C 1
ATOM 844 O O . ALA A 1 112 ? -0.774 8.064 3.041 1.00 98.19 112 ALA A O 1
ATOM 845 N N . VAL A 1 113 ? -0.130 10.052 3.848 1.00 98.75 113 VAL A N 1
ATOM 846 C CA . VAL A 1 113 ? 0.026 9.603 5.239 1.00 98.75 113 VAL A CA 1
ATOM 847 C C . VAL A 1 113 ? -1.295 9.070 5.793 1.00 98.75 113 VAL A C 1
ATOM 849 O O . VAL A 1 113 ? -1.326 8.008 6.402 1.00 98.75 113 VAL A O 1
ATOM 852 N N . ALA A 1 114 ? -2.421 9.729 5.508 1.00 98.56 114 ALA A N 1
ATOM 853 C CA . ALA A 1 114 ? -3.736 9.227 5.916 1.00 98.56 114 ALA A CA 1
ATOM 854 C C . ALA A 1 114 ? -4.087 7.852 5.317 1.00 98.56 114 ALA A C 1
ATOM 856 O O . ALA A 1 114 ? -4.747 7.053 5.980 1.00 98.56 114 ALA A O 1
ATOM 857 N N . ARG A 1 115 ? -3.633 7.554 4.088 1.00 98.62 115 ARG A N 1
ATOM 858 C CA . ARG A 1 115 ? -3.810 6.227 3.465 1.00 98.62 115 ARG A CA 1
ATOM 859 C C . ARG A 1 115 ? -3.064 5.177 4.278 1.00 98.62 115 ARG A C 1
ATOM 861 O O . ARG A 1 115 ? -3.642 4.150 4.621 1.00 98.62 115 ARG A O 1
ATOM 868 N N . ASP A 1 116 ? -1.809 5.462 4.591 1.00 98.81 116 ASP A N 1
ATOM 869 C CA . ASP A 1 116 ? -0.899 4.527 5.251 1.00 98.81 116 ASP A CA 1
ATOM 870 C C . ASP A 1 116 ? -1.336 4.273 6.695 1.00 98.81 116 ASP A C 1
ATOM 872 O O . ASP A 1 116 ? -1.433 3.128 7.129 1.00 98.81 116 ASP A O 1
ATOM 876 N N . VAL A 1 117 ? -1.720 5.337 7.407 1.00 98.75 117 VAL A N 1
ATOM 877 C CA . VAL A 1 117 ? -2.298 5.253 8.752 1.00 98.75 117 VAL A CA 1
ATOM 878 C C . VAL A 1 117 ? -3.602 4.449 8.743 1.00 98.75 117 VAL A C 1
ATOM 880 O O . VAL A 1 117 ? -3.791 3.604 9.612 1.00 98.75 117 VAL A O 1
ATOM 883 N N . ASN A 1 118 ? -4.500 4.655 7.772 1.00 98.62 118 ASN A N 1
ATOM 884 C CA . ASN A 1 118 ? -5.715 3.840 7.671 1.00 98.62 118 ASN A CA 1
ATOM 885 C C . ASN A 1 118 ? -5.390 2.355 7.435 1.00 98.62 118 ASN A C 1
ATOM 887 O O . ASN A 1 118 ? -6.015 1.492 8.045 1.00 98.62 118 ASN A O 1
ATOM 891 N N . ASN A 1 119 ? -4.419 2.052 6.572 1.00 98.75 119 ASN A N 1
ATOM 892 C CA . ASN A 1 119 ? -4.001 0.674 6.312 1.00 98.75 119 ASN A CA 1
ATOM 893 C C . ASN A 1 119 ? -3.395 0.017 7.566 1.00 98.75 119 ASN A C 1
ATOM 895 O O . ASN A 1 119 ? -3.712 -1.132 7.867 1.00 98.75 119 ASN A O 1
ATOM 899 N N . LEU A 1 120 ? -2.613 0.767 8.352 1.00 98.69 120 LEU A N 1
ATOM 900 C CA . LEU A 1 120 ? -2.148 0.320 9.669 1.00 98.69 120 LEU A CA 1
ATOM 901 C C . LEU A 1 120 ? -3.305 0.062 10.634 1.00 98.69 120 LEU A C 1
ATOM 903 O O . LEU A 1 120 ? -3.311 -0.953 11.323 1.00 98.69 120 LEU A O 1
ATOM 907 N N . GLY A 1 121 ? -4.314 0.935 10.654 1.00 98.50 121 GLY A N 1
ATOM 908 C CA . GLY A 1 121 ? -5.521 0.707 11.445 1.00 98.50 121 GLY A CA 1
ATOM 909 C C . GLY A 1 121 ? -6.220 -0.604 11.075 1.00 98.50 121 GLY A C 1
ATOM 910 O O . GLY A 1 121 ? -6.618 -1.359 11.960 1.00 98.50 121 GLY A O 1
ATOM 911 N N . SER A 1 122 ? -6.288 -0.914 9.778 1.00 98.56 122 SER A N 1
ATOM 912 C CA . SER A 1 122 ? -6.881 -2.155 9.272 1.00 98.56 122 SER A CA 1
ATOM 913 C C . SER A 1 122 ? -6.117 -3.400 9.696 1.00 98.56 122 SER A C 1
ATOM 915 O O . SER A 1 122 ? -6.736 -4.327 10.210 1.00 98.56 122 SER A O 1
ATOM 917 N N . VAL A 1 123 ? -4.792 -3.428 9.552 1.00 98.69 123 VAL A N 1
ATOM 918 C CA . VAL A 1 123 ? -4.025 -4.616 9.959 1.00 98.69 123 VAL A CA 1
ATOM 919 C C . VAL A 1 123 ? -3.988 -4.784 11.483 1.00 98.69 123 VAL A C 1
ATOM 921 O O . VAL A 1 123 ? -4.018 -5.908 11.973 1.00 98.69 123 VAL A O 1
ATOM 924 N N . LEU A 1 124 ? -3.989 -3.690 12.256 1.00 98.50 124 LEU A N 1
ATOM 925 C CA . LEU A 1 124 ? -4.087 -3.751 13.720 1.00 98.50 124 LEU A CA 1
ATOM 926 C C . LEU A 1 124 ? -5.437 -4.312 14.173 1.00 98.50 124 LEU A C 1
ATOM 928 O O . LEU A 1 124 ? -5.486 -5.095 15.120 1.00 98.50 124 LEU A O 1
ATOM 932 N N . GLN A 1 125 ? -6.519 -3.959 13.475 1.00 97.88 125 GLN A N 1
ATOM 933 C CA . GLN A 1 125 ? -7.836 -4.541 13.716 1.00 97.88 125 GLN A CA 1
ATOM 934 C C . GLN A 1 125 ? -7.821 -6.057 13.477 1.00 97.88 125 GLN A C 1
ATOM 936 O O . GLN A 1 125 ? -8.318 -6.798 14.325 1.00 97.88 125 GLN A O 1
ATOM 941 N N . ASP A 1 126 ? -7.219 -6.514 12.377 1.00 97.75 126 ASP A N 1
ATOM 942 C CA . ASP A 1 126 ? -7.107 -7.943 12.055 1.00 97.75 126 ASP A CA 1
ATOM 943 C C 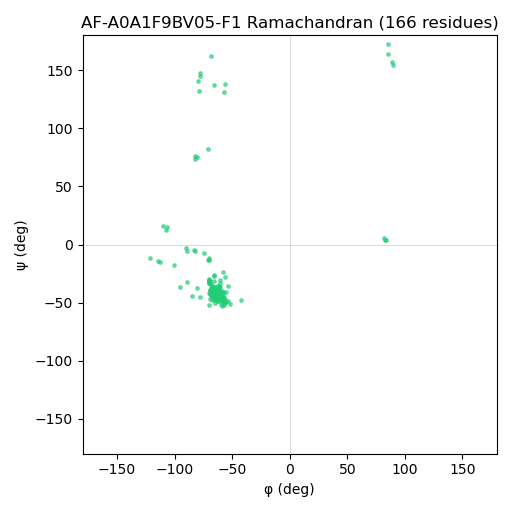. ASP A 1 126 ? -6.213 -8.698 13.057 1.00 97.75 126 ASP A C 1
ATOM 945 O O . ASP A 1 126 ? -6.475 -9.858 13.375 1.00 97.75 126 ASP A O 1
ATOM 949 N N . LEU A 1 127 ? -5.200 -8.027 13.616 1.00 97.88 127 LEU A N 1
ATOM 950 C CA . LEU A 1 127 ? -4.355 -8.531 14.709 1.00 97.88 127 LEU A CA 1
ATOM 951 C C . LEU A 1 127 ? -5.056 -8.518 16.084 1.00 97.88 127 LEU A C 1
ATOM 953 O O . LEU A 1 127 ? -4.510 -9.036 17.058 1.00 97.88 127 LEU A O 1
ATOM 957 N N . GLY A 1 128 ? -6.251 -7.931 16.191 1.00 97.00 128 GLY A N 1
ATOM 958 C CA . GLY A 1 128 ? -7.011 -7.811 17.438 1.00 97.00 128 GLY A CA 1
ATOM 959 C C . GLY A 1 128 ? -6.609 -6.632 18.334 1.00 97.00 128 GLY A C 1
ATOM 960 O O . GLY A 1 128 ? -7.189 -6.462 19.410 1.00 97.00 128 GLY A O 1
ATOM 961 N N . ASP A 1 129 ? -5.678 -5.776 17.904 1.00 97.81 129 ASP A N 1
ATOM 962 C CA . ASP A 1 129 ? -5.356 -4.518 18.583 1.00 97.81 129 ASP A CA 1
ATOM 963 C C . ASP A 1 129 ? -6.379 -3.432 18.218 1.00 97.81 129 ASP A C 1
ATOM 965 O O . ASP A 1 129 ? -6.137 -2.515 17.431 1.00 97.81 129 ASP A O 1
ATOM 969 N N . LEU A 1 130 ? -7.570 -3.551 18.808 1.00 97.44 130 LEU A N 1
ATOM 970 C CA . LEU A 1 130 ? -8.689 -2.645 18.539 1.00 97.44 130 LEU A CA 1
ATOM 971 C C . LEU A 1 130 ? -8.422 -1.205 19.001 1.00 97.44 130 LEU A C 1
ATOM 973 O O . LEU A 1 130 ? -8.998 -0.263 18.458 1.00 97.44 130 LEU A O 1
ATOM 977 N N . GLU A 1 131 ? -7.575 -1.024 20.013 1.00 97.50 131 GLU A N 1
ATOM 978 C CA . GLU A 1 131 ? -7.243 0.298 20.548 1.00 97.50 131 GLU A CA 1
ATOM 979 C C . GLU A 1 131 ? -6.242 1.015 19.642 1.00 97.50 131 GLU A C 1
ATOM 981 O O . GLU A 1 131 ? -6.475 2.168 19.266 1.00 97.50 131 GLU A O 1
ATOM 986 N N . GLY A 1 132 ? -5.203 0.300 19.199 1.00 97.75 132 GLY A N 1
ATOM 987 C CA . GLY A 1 132 ? -4.299 0.765 18.157 1.00 97.75 132 GLY A CA 1
ATOM 988 C C . GLY A 1 132 ? -5.049 1.078 16.864 1.00 97.75 132 GLY A C 1
ATOM 989 O O . GLY A 1 132 ? -4.900 2.178 16.327 1.00 97.75 132 GLY A O 1
ATOM 990 N N . ALA A 1 133 ? -5.922 0.176 16.404 1.00 98.38 133 ALA A N 1
ATOM 991 C CA . ALA A 1 133 ? -6.737 0.381 15.206 1.00 98.38 133 ALA A CA 1
ATOM 992 C C . ALA A 1 133 ? -7.585 1.657 15.287 1.00 98.38 133 ALA A C 1
ATOM 994 O O . ALA A 1 133 ? -7.570 2.480 14.368 1.00 98.38 133 ALA A O 1
ATOM 995 N N . LYS A 1 134 ? -8.271 1.863 16.420 1.00 98.31 134 LYS A N 1
ATOM 996 C CA . LYS A 1 134 ? -9.083 3.058 16.668 1.00 98.31 134 LYS A CA 1
ATOM 997 C C . LYS A 1 134 ? -8.258 4.340 16.550 1.00 98.31 134 LYS A C 1
ATOM 999 O O . LYS A 1 134 ? -8.660 5.240 15.814 1.00 98.31 134 LYS A O 1
ATOM 1004 N N . GLY A 1 135 ? -7.109 4.412 17.225 1.00 98.44 135 GLY A N 1
ATOM 1005 C CA . GLY A 1 135 ? -6.250 5.601 17.188 1.00 98.44 135 GLY A CA 1
ATOM 1006 C C . GLY A 1 135 ? -5.744 5.923 15.777 1.00 98.44 135 GLY A C 1
ATOM 1007 O O . GLY A 1 135 ? -5.723 7.086 15.367 1.00 98.44 135 GLY A O 1
ATOM 1008 N N . HIS A 1 136 ? -5.408 4.895 14.994 1.00 98.69 136 HIS A N 1
ATOM 1009 C CA . HIS A 1 136 ? -5.001 5.065 13.600 1.00 98.69 136 HIS A CA 1
ATOM 1010 C C . HIS A 1 136 ? -6.163 5.560 12.726 1.00 98.69 136 HIS A C 1
ATOM 1012 O O . HIS A 1 136 ? -6.011 6.547 12.004 1.00 98.69 136 HIS A O 1
ATOM 1018 N N . TYR A 1 137 ? -7.350 4.959 12.821 1.00 98.69 137 TYR A N 1
ATOM 1019 C CA . TYR A 1 137 ? -8.508 5.434 12.061 1.00 98.69 137 TYR A CA 1
ATOM 1020 C C . TYR A 1 137 ? -8.911 6.868 12.424 1.00 98.69 137 TYR A C 1
ATOM 1022 O O . TYR A 1 137 ? -9.203 7.654 11.526 1.00 98.69 137 TYR A O 1
ATOM 1030 N N . GLU A 1 138 ? -8.878 7.252 13.702 1.00 98.69 138 GLU A N 1
ATOM 1031 C CA . GLU A 1 138 ? -9.152 8.634 14.125 1.00 98.69 138 GLU A CA 1
ATOM 1032 C C . GLU A 1 138 ? -8.156 9.624 13.505 1.00 98.69 138 GLU A C 1
ATOM 1034 O O . GLU A 1 138 ? -8.563 10.657 12.963 1.00 98.69 138 GLU A O 1
ATOM 1039 N N . ARG A 1 139 ? -6.861 9.280 13.496 1.00 98.56 139 ARG A N 1
ATOM 1040 C CA . ARG A 1 139 ? -5.822 10.089 12.846 1.00 98.56 139 ARG A CA 1
ATOM 1041 C C . ARG A 1 139 ? -6.048 10.205 11.335 1.00 98.56 139 ARG A C 1
ATOM 1043 O O . ARG A 1 139 ? -6.011 11.311 10.797 1.00 98.56 139 ARG A O 1
ATOM 1050 N N . ALA A 1 140 ? -6.294 9.093 10.643 1.00 98.62 140 ALA A N 1
ATOM 1051 C CA . ALA A 1 140 ? -6.544 9.102 9.200 1.00 98.62 140 ALA A CA 1
ATOM 1052 C C . ALA A 1 140 ? -7.813 9.895 8.837 1.00 98.62 140 ALA A C 1
ATOM 1054 O O . ALA A 1 140 ? -7.819 10.640 7.854 1.00 98.62 140 ALA A O 1
ATOM 1055 N N . LEU A 1 141 ? -8.870 9.780 9.651 1.00 98.56 141 LEU A N 1
ATOM 1056 C CA . LEU A 1 141 ? -10.124 10.506 9.467 1.00 98.56 141 LEU A CA 1
ATOM 1057 C C . LEU A 1 141 ? -9.921 12.016 9.609 1.00 98.56 141 LEU A C 1
ATOM 1059 O O . LEU A 1 141 ? -10.435 12.765 8.780 1.00 98.56 141 LEU A O 1
ATOM 1063 N N . ALA A 1 142 ? -9.163 12.458 10.617 1.00 98.56 142 ALA A N 1
ATOM 1064 C CA . ALA A 1 142 ? -8.854 13.873 10.815 1.00 98.56 142 ALA A CA 1
ATOM 1065 C C . ALA A 1 142 ? -8.158 14.471 9.582 1.00 98.56 142 ALA A C 1
ATOM 1067 O O . ALA A 1 142 ? -8.609 15.488 9.055 1.00 98.56 142 ALA A O 1
ATOM 1068 N N . ILE A 1 143 ? -7.132 13.785 9.067 1.00 98.56 143 ILE A N 1
ATOM 1069 C CA . ILE A 1 143 ? -6.380 14.239 7.893 1.00 98.56 143 ILE A CA 1
ATOM 1070 C C . ILE A 1 143 ? -7.265 14.265 6.640 1.00 98.56 143 ILE A C 1
ATOM 1072 O O . ILE A 1 143 ? -7.321 15.271 5.932 1.00 98.56 143 ILE A O 1
ATOM 1076 N N . TYR A 1 144 ? -7.982 13.177 6.336 1.00 98.50 144 TYR A N 1
ATOM 1077 C CA . TYR A 1 144 ? -8.822 13.149 5.135 1.00 98.50 144 TYR A CA 1
ATOM 1078 C C . TYR A 1 144 ? -9.956 14.163 5.182 1.00 98.50 144 TYR A C 1
ATOM 1080 O O . TYR A 1 144 ? -10.254 14.777 4.158 1.00 98.50 144 TYR A O 1
ATOM 1088 N N . ARG A 1 145 ? -10.553 14.381 6.353 1.00 97.94 145 ARG A N 1
ATOM 1089 C CA . ARG A 1 145 ? -11.582 15.401 6.532 1.00 97.94 145 ARG A CA 1
ATOM 1090 C C . ARG A 1 145 ? -11.048 16.803 6.250 1.00 97.94 145 ARG A C 1
ATOM 1092 O O . ARG A 1 145 ? -11.735 17.566 5.578 1.00 97.94 145 ARG A O 1
ATOM 1099 N N . GLU A 1 146 ? -9.851 17.130 6.733 1.00 97.50 146 GLU A N 1
ATOM 1100 C CA . GLU A 1 146 ? -9.225 18.437 6.509 1.00 97.50 146 GLU A CA 1
ATOM 1101 C C . GLU A 1 146 ? -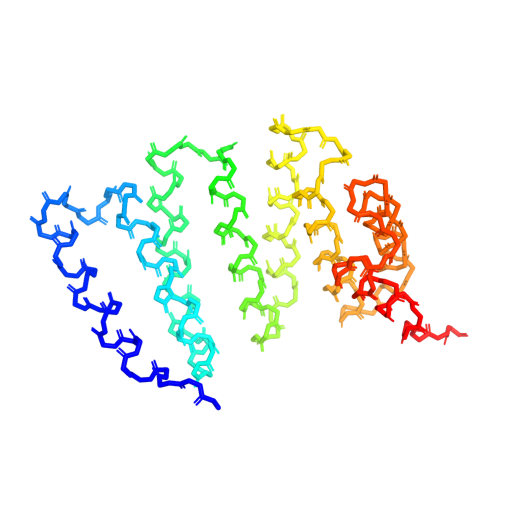8.923 18.684 5.022 1.00 97.50 146 GLU A C 1
ATOM 1103 O O . GLU A 1 146 ? -9.246 19.748 4.498 1.00 97.50 146 GLU A O 1
ATOM 1108 N N . PHE A 1 147 ? -8.359 17.695 4.320 1.00 96.44 147 PHE A N 1
ATOM 1109 C CA . PHE A 1 147 ? -7.876 17.878 2.944 1.00 96.44 147 PHE A CA 1
ATOM 1110 C C . PHE A 1 147 ? -8.913 17.607 1.852 1.00 96.44 147 PHE A C 1
ATOM 1112 O O . PHE A 1 147 ? -8.839 18.197 0.775 1.00 96.44 147 PHE A O 1
ATOM 1119 N N . LEU A 1 148 ? -9.833 16.670 2.082 1.00 95.81 148 LEU A N 1
ATOM 1120 C CA . LEU A 1 148 ? -10.769 16.180 1.064 1.00 95.81 148 LEU A CA 1
ATOM 1121 C C . LEU A 1 148 ? -12.227 16.529 1.390 1.00 95.81 148 LEU A C 1
ATOM 1123 O O . LEU A 1 148 ? -13.085 16.432 0.514 1.00 95.81 148 LEU A O 1
ATOM 1127 N N . GLY A 1 149 ? -12.512 16.938 2.628 1.00 96.56 149 GLY A N 1
ATOM 1128 C CA . GLY A 1 149 ? -13.860 17.221 3.107 1.00 96.56 149 GLY A CA 1
ATOM 1129 C C . GLY A 1 149 ? -14.613 15.984 3.608 1.00 96.56 149 GLY A C 1
ATOM 1130 O O . GLY A 1 149 ? -14.168 14.839 3.484 1.00 96.56 149 GLY A O 1
ATOM 1131 N N . GLU A 1 150 ? -15.782 16.234 4.201 1.00 96.25 150 GLU A N 1
ATOM 1132 C CA . GLU A 1 150 ? -16.590 15.229 4.909 1.00 96.25 150 GLU A CA 1
ATOM 1133 C C . GLU A 1 150 ? -17.170 14.157 3.973 1.00 96.25 150 GLU A C 1
ATOM 1135 O O . GLU A 1 150 ? -17.237 12.981 4.340 1.00 96.25 150 GLU A O 1
ATOM 1140 N N . ASP A 1 151 ? -17.560 14.558 2.760 1.00 96.50 151 ASP A N 1
ATOM 1141 C CA . ASP A 1 151 ? -18.288 13.727 1.791 1.00 96.50 151 ASP A CA 1
ATOM 1142 C C . ASP A 1 151 ? -17.374 12.927 0.858 1.00 96.50 151 ASP A C 1
ATOM 1144 O O . ASP A 1 151 ? -17.843 12.094 0.080 1.00 96.50 151 ASP A O 1
ATOM 1148 N N . HIS A 1 152 ? -16.057 13.136 0.933 1.00 97.75 152 HIS A N 1
ATOM 1149 C CA . HIS A 1 152 ? -15.128 12.429 0.065 1.00 97.75 152 HIS A CA 1
ATOM 1150 C C . HIS A 1 152 ? -15.125 10.916 0.373 1.00 97.75 152 HIS A C 1
ATOM 1152 O O . HIS A 1 152 ? -15.051 10.533 1.546 1.00 97.75 152 HIS A O 1
ATOM 1158 N N . PRO A 1 153 ? -15.111 10.024 -0.641 1.00 97.69 153 PRO A N 1
ATOM 1159 C CA . PRO A 1 153 ? -15.190 8.573 -0.436 1.00 97.69 153 PRO A CA 1
ATOM 1160 C C . PRO A 1 153 ? -14.152 8.000 0.536 1.00 97.69 153 PRO A C 1
ATOM 1162 O O . PRO A 1 153 ? -14.458 7.090 1.299 1.00 97.69 153 PRO A O 1
ATOM 1165 N N . ARG A 1 154 ? -12.928 8.546 0.553 1.00 96.44 154 ARG A N 1
ATOM 1166 C CA . ARG A 1 154 ? -11.892 8.138 1.522 1.00 96.44 154 ARG A CA 1
ATOM 1167 C C . ARG A 1 154 ? -12.232 8.539 2.958 1.00 96.44 154 ARG A C 1
ATOM 1169 O O . ARG A 1 154 ? -12.047 7.730 3.855 1.00 96.44 154 ARG A O 1
ATOM 1176 N N . THR A 1 155 ? -12.773 9.736 3.177 1.00 98.06 155 THR A N 1
ATOM 1177 C CA . THR A 1 155 ? -13.222 10.181 4.505 1.00 98.06 155 THR A CA 1
ATOM 1178 C C . THR A 1 155 ? -14.343 9.276 5.017 1.00 98.06 155 THR A C 1
ATOM 1180 O O . THR A 1 155 ? -14.307 8.811 6.154 1.00 98.06 155 THR A O 1
ATOM 1183 N N . GLN A 1 156 ? -15.300 8.953 4.144 1.00 98.06 156 GLN A N 1
ATOM 1184 C CA . GLN A 1 156 ? -16.409 8.043 4.441 1.00 98.06 156 GLN A CA 1
ATOM 1185 C C . GLN A 1 156 ? -15.920 6.621 4.752 1.00 98.06 156 GLN A C 1
ATOM 1187 O O . GLN A 1 156 ? -16.385 6.014 5.713 1.00 98.06 156 GLN A O 1
ATOM 1192 N N . LEU A 1 157 ? -14.948 6.108 3.987 1.00 97.69 157 LEU A N 1
ATOM 1193 C CA . LEU A 1 157 ? -14.343 4.795 4.220 1.00 97.69 157 LEU A CA 1
ATOM 1194 C C . LEU A 1 157 ? -13.744 4.692 5.628 1.00 97.69 157 LEU A C 1
ATOM 1196 O O . LEU A 1 157 ? -14.094 3.776 6.366 1.00 97.69 157 LEU A O 1
ATOM 1200 N N . VAL A 1 158 ? -12.893 5.646 6.025 1.00 97.69 158 VAL A N 1
ATOM 1201 C CA . VAL A 1 158 ? -12.266 5.614 7.358 1.00 97.69 158 VAL A CA 1
ATOM 1202 C C . VAL A 1 158 ? -13.312 5.765 8.464 1.00 97.69 158 VAL A C 1
ATOM 1204 O O . VAL A 1 158 ? -13.236 5.077 9.482 1.00 97.69 158 VAL A O 1
ATOM 1207 N N . ARG A 1 159 ? -14.333 6.610 8.261 1.00 97.69 159 ARG A N 1
ATOM 1208 C CA . ARG A 1 159 ? -15.444 6.737 9.217 1.00 97.69 159 ARG A CA 1
ATOM 1209 C C . ARG A 1 159 ? -16.179 5.411 9.402 1.00 97.69 159 ARG A C 1
ATOM 1211 O O . ARG A 1 159 ? -16.496 5.054 10.533 1.00 97.69 159 ARG A O 1
ATOM 1218 N N . ASN A 1 160 ? -16.427 4.685 8.314 1.00 97.44 160 ASN A N 1
ATOM 1219 C CA . ASN A 1 160 ? -17.065 3.375 8.373 1.00 97.44 160 ASN A CA 1
ATOM 1220 C C . ASN A 1 160 ? -16.184 2.368 9.116 1.00 97.44 160 ASN A C 1
ATOM 1222 O O . ASN A 1 160 ? -16.686 1.726 10.033 1.00 97.44 160 ASN A O 1
ATOM 1226 N N . ASN A 1 161 ? -14.884 2.303 8.807 1.00 96.81 161 ASN A N 1
ATOM 1227 C CA . ASN A 1 161 ? -13.938 1.432 9.513 1.00 96.81 161 ASN A CA 1
ATOM 1228 C C . ASN A 1 161 ? -13.983 1.677 11.031 1.00 96.81 161 ASN A C 1
ATOM 1230 O O . ASN A 1 161 ? -14.183 0.742 11.807 1.00 96.81 161 ASN A O 1
ATOM 1234 N N . LEU A 1 162 ? -13.913 2.949 11.443 1.00 95.81 162 LEU A N 1
ATOM 1235 C CA . LEU A 1 162 ? -14.014 3.367 12.842 1.00 95.81 162 LEU A CA 1
ATOM 1236 C C . LEU A 1 162 ? -15.361 2.986 13.481 1.00 95.81 162 LEU A C 1
ATOM 1238 O O . LEU A 1 162 ? -15.393 2.537 14.624 1.00 95.81 162 LEU A O 1
ATOM 1242 N N . ALA A 1 163 ? -16.472 3.151 12.759 1.00 95.19 163 ALA A N 1
ATOM 1243 C CA . ALA A 1 163 ? -17.814 2.840 13.254 1.00 95.19 163 ALA A CA 1
ATOM 1244 C C . ALA A 1 163 ? -18.067 1.331 13.406 1.00 95.19 163 ALA A C 1
ATOM 1246 O O . ALA A 1 163 ? -18.855 0.925 14.261 1.00 95.19 163 ALA A O 1
ATOM 1247 N N . THR A 1 164 ? -17.411 0.510 12.583 1.00 93.94 164 THR A N 1
ATOM 1248 C CA . THR A 1 164 ? -17.548 -0.954 12.595 1.00 93.94 164 THR A CA 1
ATOM 1249 C C . THR A 1 164 ? -16.564 -1.666 13.518 1.00 93.94 164 THR A C 1
ATOM 1251 O O . THR A 1 164 ? -16.650 -2.887 13.646 1.00 93.94 164 THR A O 1
ATOM 1254 N N . LEU A 1 165 ? -15.650 -0.940 14.175 1.00 94.06 165 LEU A N 1
ATOM 1255 C CA . LEU A 1 165 ? -14.740 -1.545 15.145 1.00 94.06 165 LEU A CA 1
ATOM 1256 C C . LEU A 1 165 ? -15.532 -2.252 16.264 1.00 94.06 165 LEU A C 1
ATOM 1258 O O . LEU A 1 165 ? -16.445 -1.648 16.842 1.00 94.06 165 LEU A O 1
ATOM 1262 N N . PRO A 1 166 ? -15.189 -3.509 16.606 1.00 88.31 166 PRO A N 1
ATOM 1263 C CA . PRO A 1 166 ? -15.822 -4.211 17.712 1.00 88.31 166 PRO A CA 1
ATOM 1264 C C . PRO A 1 166 ? -15.699 -3.418 19.018 1.00 88.31 166 PRO A C 1
ATOM 1266 O O . PRO A 1 166 ? -14.646 -2.864 19.337 1.00 88.31 166 PRO A O 1
ATOM 1269 N N . LYS A 1 167 ? -16.783 -3.374 19.797 1.00 78.38 167 LYS A N 1
ATOM 1270 C CA . LYS A 1 167 ? -16.740 -2.850 21.167 1.00 78.38 167 LYS A CA 1
ATOM 1271 C C . LYS A 1 167 ? -16.153 -3.938 22.073 1.00 78.38 167 LYS A C 1
ATOM 1273 O O . LYS A 1 167 ? -16.571 -5.087 21.953 1.00 78.38 167 LYS A O 1
ATOM 1278 N N . LYS A 1 168 ? -15.181 -3.569 22.918 1.00 60.28 168 LYS A N 1
ATOM 1279 C CA . LYS A 1 168 ? -14.668 -4.432 23.998 1.00 60.28 168 LYS A CA 1
ATOM 1280 C C . LYS A 1 168 ? -15.798 -4.834 24.947 1.00 60.28 168 LYS A C 1
ATOM 1282 O O . LYS A 1 168 ? -16.696 -3.987 25.169 1.00 60.28 168 LYS A O 1
#

Solvent-accessible surface area (backbone atoms only — not comparable to full-atom values): 8207 Å² total; per-residue (Å²): 133,79,68,57,66,62,48,43,55,53,40,54,54,51,40,55,50,42,31,74,74,66,35,82,63,29,56,70,35,17,56,42,35,34,52,40,15,54,45,30,44,76,72,67,38,44,69,62,13,41,56,26,19,52,51,16,32,56,25,28,31,74,60,67,34,79,67,31,62,69,32,22,53,29,26,40,55,35,12,50,42,28,43,78,70,65,38,42,69,61,12,41,54,25,21,53,52,16,29,58,25,32,30,73,73,63,35,82,69,30,67,67,24,23,51,28,33,33,52,42,13,52,42,29,42,76,72,65,38,55,67,61,13,44,56,25,21,53,53,17,29,53,31,27,33,74,77,62,32,74,84,30,69,68,24,45,49,35,49,47,55,55,71,67,54,80,81,132